Protein AF-N6UM84-F1 (afdb_monomer_lite)

Organism: NCBI:txid1094496

Structure (mmCIF, N/CA/C/O backbone):
data_AF-N6UM84-F1
#
_entry.id   AF-N6UM84-F1
#
loop_
_atom_site.group_PDB
_atom_site.id
_atom_site.type_symbol
_atom_site.label_atom_id
_atom_site.label_alt_id
_atom_site.label_comp_id
_atom_site.label_asym_id
_atom_site.label_entity_id
_atom_site.label_seq_id
_atom_site.pdbx_PDB_ins_code
_atom_site.Cartn_x
_atom_site.Cartn_y
_atom_site.Cartn_z
_atom_site.occupancy
_atom_site.B_iso_or_equiv
_atom_site.auth_seq_id
_atom_site.auth_comp_id
_atom_site.auth_asym_id
_atom_site.auth_atom_id
_atom_site.pdbx_PDB_model_num
ATOM 1 N N . THR A 1 1 ? -17.936 2.226 -9.353 1.00 35.38 1 THR A N 1
ATOM 2 C CA . THR A 1 1 ? -16.545 1.844 -9.668 1.00 35.38 1 THR A CA 1
ATOM 3 C C . THR A 1 1 ? -15.680 3.086 -9.573 1.00 35.38 1 THR A C 1
ATOM 5 O O . THR A 1 1 ? -15.949 4.056 -10.266 1.00 35.38 1 THR A O 1
ATOM 8 N N . GLY A 1 2 ? -14.734 3.124 -8.632 1.00 37.66 2 GLY A N 1
ATOM 9 C CA . GLY A 1 2 ? -13.798 4.243 -8.493 1.00 37.66 2 GLY A CA 1
ATOM 10 C C . GLY A 1 2 ? -12.522 3.944 -9.272 1.00 37.66 2 GLY A C 1
ATOM 11 O O . GLY A 1 2 ? -11.742 3.097 -8.852 1.00 37.66 2 GLY A O 1
ATOM 12 N N . GLU A 1 3 ? -12.320 4.599 -10.412 1.00 40.84 3 GLU A N 1
ATOM 13 C CA . GLU A 1 3 ? -11.068 4.519 -11.171 1.00 40.84 3 GLU A CA 1
ATOM 14 C C . GLU A 1 3 ? -10.098 5.596 -10.664 1.00 40.84 3 GLU A C 1
ATOM 16 O O . GLU A 1 3 ? -10.175 6.764 -11.048 1.00 40.84 3 GLU A O 1
ATOM 21 N N . GLY A 1 4 ? -9.168 5.213 -9.789 1.00 45.38 4 GLY A N 1
ATOM 22 C CA . GLY A 1 4 ? -8.054 6.073 -9.391 1.00 45.38 4 GLY A CA 1
ATOM 23 C C . GLY A 1 4 ? -7.018 6.180 -10.512 1.00 45.38 4 GLY A C 1
ATOM 24 O O . GLY A 1 4 ? -6.068 5.402 -10.558 1.00 45.38 4 GLY A O 1
ATOM 25 N N . LYS A 1 5 ? -7.178 7.138 -11.435 1.00 42.94 5 LYS A N 1
ATOM 26 C CA . LYS A 1 5 ? -6.141 7.504 -12.419 1.00 42.94 5 LYS A CA 1
ATOM 27 C C . LYS A 1 5 ? -5.101 8.418 -11.764 1.00 42.94 5 LYS A C 1
ATOM 29 O O . LYS A 1 5 ? -5.167 9.638 -11.882 1.00 42.94 5 LYS A O 1
ATOM 34 N N . GLY A 1 6 ? -4.134 7.821 -11.070 1.00 45.53 6 GLY A N 1
ATOM 35 C CA . GLY A 1 6 ? -2.953 8.532 -10.580 1.00 45.53 6 GLY A CA 1
ATOM 36 C C . GLY A 1 6 ? -2.035 8.923 -11.740 1.00 45.53 6 GLY A C 1
ATOM 37 O O . GLY A 1 6 ? -1.608 8.078 -12.525 1.00 45.53 6 GLY A O 1
ATOM 38 N N . SER A 1 7 ? -1.727 10.211 -11.867 1.00 44.38 7 SER A N 1
ATOM 39 C CA . SER A 1 7 ? -0.834 10.777 -12.878 1.00 44.38 7 SER A CA 1
ATOM 40 C C . SER A 1 7 ? 0.637 10.443 -12.593 1.00 44.38 7 SER A C 1
ATOM 42 O O . SER A 1 7 ? 1.406 11.335 -12.266 1.00 44.38 7 SER A O 1
ATOM 44 N N . GLY A 1 8 ? 1.052 9.172 -12.646 1.00 53.00 8 GLY A N 1
ATOM 45 C CA . GLY A 1 8 ? 2.468 8.763 -12.741 1.00 53.00 8 GLY A CA 1
ATOM 46 C C . GLY A 1 8 ? 3.424 9.111 -11.585 1.00 53.00 8 GLY A C 1
ATOM 47 O O . GLY A 1 8 ? 4.550 8.624 -11.581 1.00 53.00 8 GLY A O 1
ATOM 48 N N . GLN A 1 9 ? 3.027 9.946 -10.622 1.00 64.81 9 GLN A N 1
ATOM 49 C CA . GLN A 1 9 ? 3.945 10.624 -9.696 1.00 64.81 9 GLN A CA 1
ATOM 50 C C . GLN A 1 9 ? 3.553 10.486 -8.216 1.00 64.81 9 GLN A C 1
ATOM 52 O O . GLN A 1 9 ? 4.249 11.027 -7.366 1.00 64.81 9 GLN A O 1
ATOM 57 N N . GLY A 1 10 ? 2.475 9.766 -7.884 1.00 80.44 10 GLY A N 1
ATOM 58 C CA . GLY A 1 10 ? 1.963 9.701 -6.509 1.00 80.44 10 GLY A CA 1
ATOM 59 C C . GLY A 1 10 ? 1.331 8.366 -6.122 1.00 80.44 10 GLY A C 1
ATOM 60 O O . GLY A 1 10 ? 1.515 7.352 -6.801 1.00 80.44 10 GLY A O 1
ATOM 61 N N . THR A 1 11 ? 0.600 8.382 -5.008 1.00 89.81 11 THR A N 1
ATOM 62 C CA . THR A 1 11 ? -0.144 7.238 -4.465 1.00 89.81 11 THR A CA 1
ATOM 63 C C . THR A 1 11 ? -1.436 7.014 -5.252 1.00 89.81 11 THR A C 1
ATOM 65 O O . THR A 1 11 ? -2.189 7.959 -5.470 1.00 89.81 11 THR A O 1
ATOM 68 N N . GLY A 1 12 ? -1.714 5.773 -5.663 1.00 91.06 12 GLY A N 1
ATOM 69 C CA . GLY A 1 12 ? -2.954 5.415 -6.355 1.00 91.06 12 GLY A CA 1
ATOM 70 C C . GLY A 1 12 ? -4.181 5.544 -5.459 1.00 91.06 12 GLY A C 1
ATOM 71 O O . GLY A 1 12 ? -5.140 6.221 -5.824 1.00 91.06 12 GLY A O 1
ATOM 72 N N . ILE A 1 13 ? -4.132 4.935 -4.272 1.00 92.06 13 ILE A N 1
ATOM 73 C CA . ILE A 1 13 ? -5.168 5.068 -3.241 1.00 92.06 13 ILE A CA 1
ATOM 74 C C . ILE A 1 13 ? -4.547 5.479 -1.913 1.00 92.06 13 ILE A C 1
ATOM 76 O O . ILE A 1 13 ? -3.691 4.782 -1.370 1.00 92.06 13 ILE A O 1
ATOM 80 N N . TYR A 1 14 ? -5.035 6.594 -1.375 1.00 92.19 14 TYR A N 1
ATOM 81 C CA . TYR A 1 14 ? -4.736 7.053 -0.027 1.00 92.19 14 TYR A CA 1
ATOM 82 C C . TYR A 1 14 ? -5.873 6.660 0.921 1.00 92.19 14 TYR A C 1
ATOM 84 O O . TYR A 1 14 ? -6.918 7.311 0.966 1.00 92.19 14 TYR A O 1
ATOM 92 N N . ALA A 1 15 ? -5.687 5.572 1.662 1.00 90.25 15 ALA A N 1
ATOM 93 C CA . ALA A 1 15 ? -6.602 5.128 2.701 1.00 90.25 15 ALA A CA 1
ATOM 94 C C . ALA A 1 15 ? -6.270 5.857 4.012 1.00 90.25 15 ALA A C 1
ATOM 96 O O . ALA A 1 15 ? -5.607 5.319 4.896 1.00 90.25 15 ALA A O 1
ATOM 97 N N . ALA A 1 16 ? -6.759 7.095 4.130 1.00 86.38 16 ALA A N 1
ATOM 98 C CA . ALA A 1 16 ? -6.588 7.936 5.320 1.00 86.38 16 ALA A CA 1
ATOM 99 C C . ALA A 1 16 ? -7.159 7.308 6.609 1.00 86.38 16 ALA A C 1
ATOM 101 O O . ALA A 1 16 ? -6.815 7.733 7.704 1.00 86.38 16 ALA A O 1
ATOM 102 N N . GLY A 1 17 ? -8.039 6.305 6.500 1.00 71.06 17 GLY A N 1
ATOM 103 C CA . GLY A 1 17 ? -8.529 5.522 7.637 1.00 71.06 17 GLY A CA 1
ATOM 104 C C . GLY A 1 17 ? -9.556 6.210 8.549 1.00 71.06 17 GLY A C 1
ATOM 105 O O . GLY A 1 17 ? -10.008 7.323 8.293 1.00 71.06 17 GLY A O 1
ATOM 106 N N . GLY A 1 18 ? -9.941 5.503 9.623 1.00 76.25 18 GLY A N 1
ATOM 107 C CA . GLY A 1 18 ? -10.904 5.929 10.655 1.00 76.25 18 GLY A CA 1
ATOM 108 C C . GLY A 1 18 ? -11.565 4.738 11.366 1.00 76.25 18 GLY A C 1
ATOM 109 O O . GLY A 1 18 ? -11.450 4.595 12.579 1.00 76.25 18 GLY A O 1
ATOM 110 N N . GLU A 1 19 ? -12.152 3.828 10.584 1.00 84.06 19 GLU A N 1
ATOM 111 C CA . GLU A 1 19 ? -12.678 2.533 11.046 1.00 84.06 19 GLU A CA 1
ATOM 112 C C . GLU A 1 19 ? -12.202 1.402 10.126 1.00 84.06 19 GLU A C 1
ATOM 114 O O . GLU A 1 19 ? -11.251 0.702 10.470 1.00 84.06 19 GLU A O 1
ATOM 119 N N . THR A 1 20 ? -12.810 1.257 8.942 1.00 93.00 20 THR A N 1
ATOM 120 C CA . THR A 1 20 ? -12.465 0.229 7.945 1.00 93.00 20 THR A CA 1
ATOM 121 C C . THR A 1 20 ? -12.552 0.784 6.526 1.00 93.00 20 THR A C 1
ATOM 123 O O . THR A 1 20 ? -13.553 1.385 6.145 1.00 93.00 20 THR A O 1
ATOM 126 N N . VAL A 1 21 ? -11.521 0.538 5.719 1.00 93.19 21 VAL A N 1
ATOM 127 C CA . VAL A 1 21 ? -11.494 0.799 4.276 1.00 93.19 21 VAL A CA 1
ATOM 128 C C . VAL A 1 21 ? -11.494 -0.541 3.554 1.00 93.19 21 VAL A C 1
ATOM 130 O O . VAL A 1 21 ? -10.598 -1.348 3.771 1.00 93.19 21 VAL A O 1
ATOM 133 N N . THR A 1 22 ? -12.481 -0.779 2.685 1.00 93.75 22 THR A N 1
ATOM 134 C CA . THR A 1 22 ? -12.563 -2.006 1.876 1.00 93.75 22 THR A CA 1
ATOM 135 C C . THR A 1 22 ? -12.367 -1.698 0.393 1.00 93.75 22 THR A C 1
ATOM 137 O O . THR A 1 22 ? -13.060 -0.850 -0.165 1.00 93.75 22 THR A O 1
ATOM 140 N N . LEU A 1 23 ? -11.443 -2.411 -0.248 1.00 92.31 23 LEU A N 1
ATOM 141 C CA . LEU A 1 23 ? -11.167 -2.383 -1.680 1.00 92.31 23 LEU A CA 1
ATOM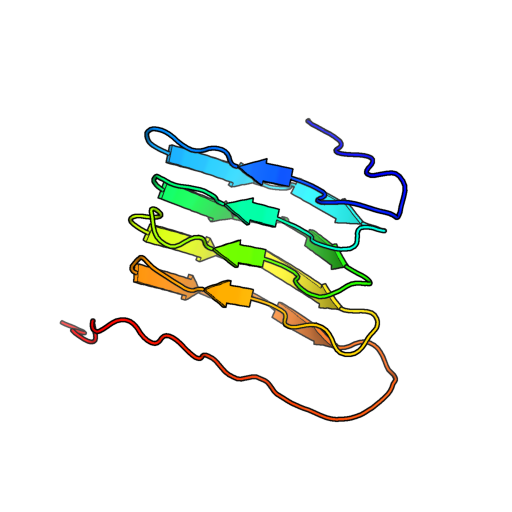 142 C C . LEU A 1 23 ? -11.532 -3.745 -2.274 1.00 92.31 23 LEU A C 1
ATOM 144 O O . LEU A 1 23 ? -11.069 -4.782 -1.804 1.00 92.31 23 LEU A O 1
ATOM 148 N N . THR A 1 24 ? -12.386 -3.757 -3.291 1.00 93.38 24 THR A N 1
ATOM 149 C CA . THR A 1 24 ? -12.823 -4.979 -3.979 1.00 93.38 24 THR A CA 1
ATOM 150 C C . THR A 1 24 ? -12.895 -4.702 -5.471 1.00 93.38 24 THR A C 1
ATOM 152 O O . THR A 1 24 ? -13.418 -3.663 -5.871 1.00 93.3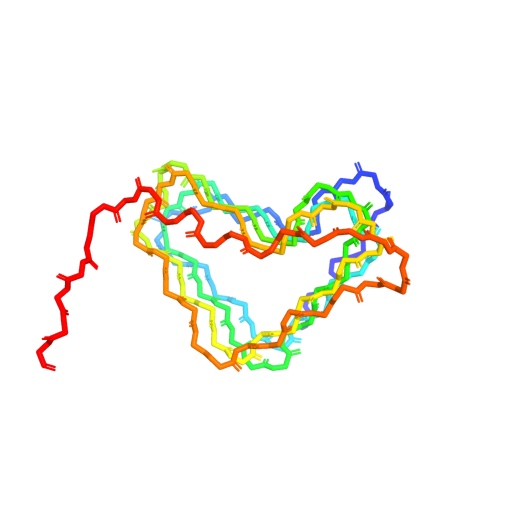8 24 THR A O 1
ATOM 155 N N . GLU A 1 25 ? -12.313 -5.591 -6.274 1.00 93.06 25 GLU A N 1
ATOM 156 C CA . GLU A 1 25 ? -12.232 -5.498 -7.738 1.00 93.06 25 GLU A CA 1
ATOM 157 C C . GLU A 1 25 ? -11.619 -4.179 -8.241 1.00 93.06 25 GLU A C 1
ATOM 159 O O . GLU A 1 25 ? -11.982 -3.638 -9.286 1.00 93.06 25 GLU A O 1
ATOM 164 N N . VAL A 1 26 ? -10.666 -3.631 -7.483 1.00 90.31 26 VAL A N 1
ATOM 165 C CA . VAL A 1 26 ? -10.034 -2.345 -7.794 1.00 90.31 26 VAL A CA 1
ATOM 166 C C . VAL A 1 26 ? -8.804 -2.541 -8.675 1.00 90.31 26 VAL A C 1
ATOM 168 O O . VAL A 1 26 ? -7.915 -3.316 -8.344 1.00 90.31 26 VAL A O 1
ATOM 171 N N . THR A 1 27 ? -8.690 -1.777 -9.763 1.00 92.44 27 THR A N 1
ATOM 172 C CA . THR A 1 27 ? -7.476 -1.757 -10.594 1.00 92.44 27 THR A CA 1
ATOM 173 C C . THR A 1 27 ? -6.711 -0.449 -10.416 1.00 92.44 27 THR A C 1
ATOM 175 O O . THR A 1 27 ? -7.235 0.629 -10.688 1.00 92.44 27 THR A O 1
ATOM 178 N N . ILE A 1 28 ? -5.451 -0.548 -9.995 1.00 89.62 28 ILE A N 1
ATOM 179 C CA . ILE A 1 28 ? -4.511 0.565 -9.837 1.00 89.62 28 ILE A CA 1
ATOM 180 C C . ILE A 1 28 ? -3.352 0.333 -10.801 1.00 89.62 28 ILE A C 1
ATOM 182 O O . ILE A 1 28 ? -2.793 -0.759 -10.838 1.00 89.62 28 ILE A O 1
ATOM 186 N N . SER A 1 29 ? -2.961 1.339 -11.584 1.00 89.44 29 SER A N 1
ATOM 187 C CA . SER A 1 29 ? -1.810 1.211 -12.483 1.00 89.44 29 SER A CA 1
ATOM 188 C C . SER A 1 29 ? -1.077 2.529 -12.692 1.00 89.44 29 SER A C 1
ATOM 190 O O . SER A 1 29 ? -1.664 3.599 -12.551 1.00 89.44 29 SER A O 1
ATOM 192 N N . ARG A 1 30 ? 0.205 2.439 -13.079 1.00 84.12 30 ARG A N 1
ATOM 193 C CA . ARG A 1 30 ? 1.070 3.589 -13.415 1.00 84.12 30 ARG A CA 1
ATOM 194 C C . ARG A 1 30 ? 1.241 4.576 -12.251 1.00 84.12 30 ARG A C 1
ATOM 196 O O . ARG A 1 30 ? 1.246 5.784 -12.460 1.00 84.12 30 ARG A O 1
ATOM 203 N N . VAL A 1 31 ? 1.393 4.058 -11.035 1.00 86.38 31 VAL A N 1
ATOM 204 C CA . VAL A 1 31 ? 1.588 4.855 -9.812 1.00 86.38 31 VAL A CA 1
ATOM 205 C C . VAL A 1 31 ? 2.914 4.527 -9.136 1.00 86.38 31 VAL A C 1
ATOM 207 O O . VAL A 1 31 ? 3.463 3.442 -9.332 1.00 86.38 31 VAL A O 1
ATOM 210 N N . GLN A 1 32 ? 3.433 5.451 -8.324 1.00 87.38 32 GLN A N 1
ATOM 211 C CA . GLN A 1 32 ? 4.639 5.180 -7.535 1.00 87.38 32 GLN A CA 1
ATOM 212 C C . GLN A 1 32 ? 4.333 4.247 -6.366 1.00 87.38 32 GLN A C 1
ATOM 214 O O . GLN A 1 32 ? 5.035 3.253 -6.185 1.00 87.38 32 GLN A O 1
ATOM 219 N N . THR A 1 33 ? 3.264 4.560 -5.630 1.00 90.12 33 THR A N 1
ATOM 220 C CA . THR A 1 33 ? 2.726 3.719 -4.562 1.00 90.12 33 THR A CA 1
ATOM 221 C C . THR A 1 33 ? 1.332 3.253 -4.950 1.00 90.12 33 THR A C 1
ATOM 223 O O . THR A 1 33 ? 0.507 4.083 -5.321 1.00 90.12 33 THR A O 1
ATOM 226 N N . GLY A 1 34 ? 1.042 1.954 -4.880 1.00 92.31 34 GLY A N 1
ATOM 227 C CA . GLY A 1 34 ? -0.294 1.439 -5.195 1.00 92.31 34 GLY A CA 1
ATOM 228 C C . GLY A 1 34 ? -1.346 1.909 -4.192 1.00 92.31 34 GLY A C 1
ATOM 229 O O . GLY A 1 34 ? -2.204 2.728 -4.522 1.00 92.31 34 GLY A O 1
ATOM 230 N N . VAL A 1 35 ? -1.239 1.426 -2.957 1.00 92.62 35 VAL A N 1
ATOM 231 C CA . VAL A 1 35 ? -2.101 1.795 -1.826 1.00 92.62 35 VAL A CA 1
ATOM 232 C C . VAL A 1 35 ? -1.230 2.248 -0.662 1.00 92.62 35 VAL A C 1
ATOM 234 O O . VAL A 1 35 ? -0.244 1.592 -0.344 1.00 92.62 35 VAL A O 1
ATOM 237 N N . TYR A 1 36 ? -1.600 3.346 -0.012 1.00 92.75 36 TYR A N 1
ATOM 238 C CA . TYR A 1 36 ? -1.049 3.730 1.285 1.00 92.75 36 TYR A CA 1
ATOM 239 C C . TYR A 1 36 ? -2.183 3.812 2.305 1.00 92.75 36 TYR A C 1
ATOM 241 O O . TYR A 1 36 ? -3.120 4.583 2.101 1.00 92.75 36 TYR A O 1
ATOM 249 N N . ALA A 1 37 ? -2.113 3.009 3.365 1.00 92.62 37 ALA A N 1
ATOM 250 C CA . ALA A 1 37 ? -3.029 3.067 4.497 1.00 92.62 37 ALA A CA 1
ATOM 251 C C . ALA A 1 37 ? -2.367 3.793 5.661 1.00 92.62 37 ALA A C 1
ATOM 253 O O . ALA A 1 37 ? -1.325 3.366 6.144 1.00 92.62 37 ALA A O 1
ATOM 254 N N . GLU A 1 38 ? -2.973 4.891 6.099 1.00 92.38 38 GLU A N 1
ATOM 255 C CA . GLU A 1 38 ? -2.434 5.722 7.174 1.00 92.38 38 GLU A CA 1
ATOM 256 C C . GLU A 1 38 ? -2.811 5.167 8.555 1.00 92.38 38 GLU A C 1
ATOM 258 O O . GLU A 1 38 ? -1.952 5.062 9.426 1.00 92.38 38 GLU A O 1
ATOM 263 N N . LYS A 1 39 ? -4.084 4.785 8.745 1.00 91.38 39 LYS A N 1
ATOM 264 C CA . LYS A 1 39 ? -4.636 4.299 10.023 1.00 91.38 39 LYS A CA 1
ATOM 265 C C . LYS A 1 39 ? -5.891 3.434 9.855 1.00 91.38 39 LYS A C 1
ATOM 267 O O . LYS A 1 39 ? -6.475 3.373 8.774 1.00 91.38 39 LYS A O 1
ATOM 272 N N . GLY A 1 40 ? -6.372 2.832 10.946 1.00 91.06 40 GLY A N 1
ATOM 273 C CA . GLY A 1 40 ? -7.628 2.060 10.968 1.00 91.06 40 GLY A CA 1
ATOM 274 C C . GLY A 1 40 ? -7.468 0.652 10.391 1.00 91.06 40 GLY A C 1
ATOM 275 O O . GLY A 1 40 ? -6.415 0.059 10.560 1.00 91.06 40 GLY A O 1
ATOM 276 N N . THR A 1 41 ? -8.496 0.101 9.748 1.00 91.50 41 THR A N 1
ATOM 277 C CA . THR A 1 41 ? -8.439 -1.242 9.140 1.00 91.50 41 THR A CA 1
ATOM 278 C C . THR A 1 41 ? -8.423 -1.144 7.620 1.00 91.50 41 THR A C 1
ATOM 280 O O . THR A 1 41 ? -9.265 -0.452 7.044 1.00 91.50 41 THR A O 1
ATOM 283 N N . LEU A 1 42 ? -7.505 -1.848 6.958 1.00 91.75 42 LEU A N 1
ATOM 284 C CA . LEU A 1 42 ? -7.486 -1.993 5.502 1.00 91.75 42 LEU A CA 1
ATOM 285 C C . LEU A 1 42 ? -7.943 -3.398 5.118 1.00 91.75 42 LEU A C 1
ATOM 287 O O . LEU A 1 42 ? -7.412 -4.381 5.609 1.00 91.75 42 LEU A O 1
ATOM 291 N N . ILE A 1 43 ? -8.879 -3.506 4.185 1.00 92.75 43 ILE A N 1
ATOM 292 C CA . ILE A 1 43 ? -9.315 -4.786 3.642 1.00 92.75 43 ILE A CA 1
ATOM 293 C C . ILE A 1 43 ? -9.258 -4.708 2.122 1.00 92.75 43 ILE A C 1
ATOM 295 O O . ILE A 1 43 ? -9.892 -3.854 1.513 1.00 92.75 43 ILE A O 1
ATOM 299 N N . MET A 1 44 ? -8.513 -5.602 1.487 1.00 91.06 44 MET A N 1
ATOM 300 C CA . MET A 1 44 ? -8.389 -5.701 0.038 1.00 91.06 44 MET A CA 1
ATOM 301 C C . MET A 1 44 ? -8.786 -7.101 -0.394 1.00 91.06 44 MET A C 1
ATOM 303 O O . MET A 1 44 ? -8.236 -8.081 0.096 1.00 91.06 44 MET A O 1
ATOM 307 N N . LYS A 1 45 ? -9.747 -7.206 -1.304 1.00 88.75 45 LYS A N 1
ATOM 308 C CA . LYS A 1 45 ? -10.296 -8.485 -1.750 1.00 88.75 45 LYS A CA 1
ATOM 309 C C . LYS A 1 45 ? -10.373 -8.538 -3.265 1.00 88.75 45 LYS A C 1
ATOM 311 O O . LYS A 1 45 ? -10.424 -7.495 -3.913 1.00 88.75 45 LYS A O 1
ATOM 316 N N . ASP A 1 46 ? -10.395 -9.757 -3.784 1.00 86.12 46 ASP A N 1
ATOM 317 C CA . ASP A 1 46 ? -11.041 -10.206 -5.024 1.00 86.12 46 ASP A CA 1
ATOM 318 C C . ASP A 1 46 ? -10.911 -9.296 -6.236 1.00 86.12 46 ASP A C 1
ATOM 320 O O . ASP A 1 46 ? -11.466 -8.207 -6.277 1.00 86.12 46 ASP A O 1
ATOM 324 N N . GLY A 1 47 ? -10.189 -9.747 -7.261 1.00 81.25 47 GLY A N 1
ATOM 325 C CA . GLY A 1 47 ? -10.049 -9.002 -8.517 1.00 81.25 47 GLY A CA 1
ATOM 326 C C . GLY A 1 47 ? -9.246 -7.702 -8.386 1.00 81.25 47 GLY A C 1
ATOM 327 O O . GLY A 1 47 ? -8.985 -7.037 -9.387 1.00 81.25 47 GLY A O 1
ATOM 328 N N . THR A 1 48 ? -8.808 -7.346 -7.174 1.00 89.00 48 THR A N 1
ATOM 329 C CA . THR A 1 48 ? -7.966 -6.177 -6.952 1.00 89.00 48 THR A CA 1
ATOM 330 C C . THR A 1 48 ? -6.581 -6.407 -7.553 1.00 89.00 48 THR A C 1
ATOM 332 O O . THR A 1 48 ? -5.886 -7.361 -7.201 1.00 89.00 48 THR A O 1
ATOM 335 N N . THR A 1 49 ? -6.175 -5.517 -8.458 1.00 89.38 49 THR A N 1
ATOM 336 C CA . THR A 1 49 ? -4.895 -5.563 -9.168 1.00 89.38 49 THR A CA 1
ATOM 337 C C . THR A 1 49 ? -4.155 -4.241 -9.012 1.00 89.38 49 THR A C 1
ATOM 339 O O . THR A 1 49 ? -4.703 -3.176 -9.281 1.00 89.38 49 THR A O 1
ATOM 342 N N . ILE A 1 50 ? -2.890 -4.306 -8.613 1.00 89.00 50 ILE A N 1
ATOM 343 C CA . ILE A 1 50 ? -2.028 -3.149 -8.387 1.00 89.00 50 ILE A CA 1
ATOM 344 C C . ILE A 1 50 ? -0.806 -3.264 -9.288 1.00 89.00 50 ILE A C 1
ATOM 346 O O . ILE A 1 50 ? -0.047 -4.219 -9.173 1.00 89.00 50 ILE A O 1
ATOM 350 N N . GLU A 1 51 ? -0.571 -2.268 -10.135 1.00 87.94 51 GLU A N 1
ATOM 351 C CA . GLU A 1 51 ? 0.690 -2.082 -10.845 1.00 87.94 51 GLU A CA 1
ATOM 352 C C . GLU A 1 51 ? 1.386 -0.804 -10.383 1.00 87.94 51 GLU A C 1
ATOM 354 O O . GLU A 1 51 ? 0.879 0.303 -10.590 1.00 87.94 51 GLU A O 1
ATOM 359 N N . PHE A 1 52 ? 2.583 -0.951 -9.819 1.00 85.94 52 PHE A N 1
ATOM 360 C CA . PHE A 1 52 ? 3.373 0.169 -9.322 1.00 85.94 52 PHE A CA 1
ATOM 361 C C . PHE A 1 52 ? 4.767 0.211 -9.960 1.00 85.94 52 PHE A C 1
ATOM 363 O O . PHE A 1 52 ? 5.338 -0.809 -10.360 1.00 85.94 52 PHE A O 1
ATOM 370 N N . THR A 1 53 ? 5.306 1.419 -10.094 1.00 86.75 53 THR A N 1
ATOM 371 C CA . THR A 1 53 ? 6.632 1.686 -10.676 1.00 86.75 53 THR A CA 1
ATOM 372 C C . THR A 1 53 ? 7.615 2.271 -9.666 1.00 86.75 53 THR A C 1
ATOM 374 O O . THR A 1 53 ? 8.797 2.370 -9.975 1.00 86.75 53 THR A O 1
ATOM 377 N N . GLY A 1 54 ? 7.130 2.697 -8.496 1.00 83.50 54 GLY A N 1
ATOM 378 C CA . GLY A 1 54 ? 7.931 3.312 -7.442 1.00 83.50 54 GLY A CA 1
ATOM 379 C C . GLY A 1 54 ? 8.268 2.334 -6.321 1.00 83.50 54 GLY A C 1
ATOM 380 O O . GLY A 1 54 ? 8.641 1.188 -6.570 1.00 83.50 54 GLY A O 1
ATOM 381 N N . ASN A 1 55 ? 8.151 2.811 -5.083 1.00 82.06 55 ASN A N 1
ATOM 382 C CA . ASN A 1 55 ? 8.694 2.121 -3.917 1.00 82.06 55 ASN A CA 1
ATOM 383 C C . ASN A 1 55 ? 7.793 1.002 -3.392 1.00 82.06 55 ASN A C 1
ATOM 385 O O . ASN A 1 55 ? 8.335 -0.005 -2.953 1.00 82.06 55 AS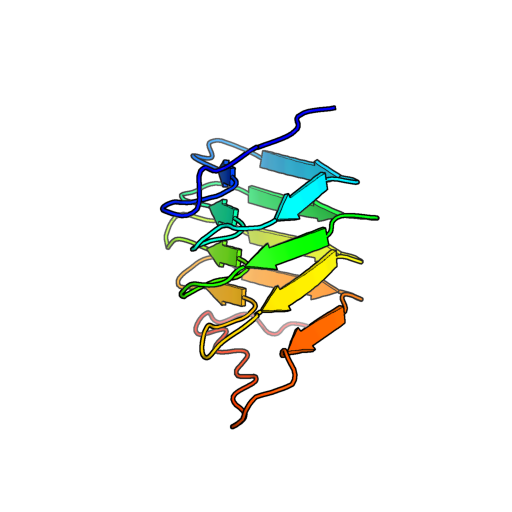N A O 1
ATOM 389 N N . TYR A 1 56 ? 6.461 1.150 -3.430 1.00 86.62 56 TYR A N 1
ATOM 390 C CA . TYR A 1 56 ? 5.554 0.236 -2.721 1.00 86.62 56 TYR A CA 1
ATOM 391 C C . TYR A 1 56 ? 4.310 -0.146 -3.532 1.00 86.62 56 TYR A C 1
ATOM 393 O O . TYR A 1 56 ? 3.633 0.709 -4.095 1.00 86.62 56 TYR A O 1
ATOM 401 N N . GLY A 1 57 ? 3.934 -1.423 -3.539 1.00 89.06 57 GLY A N 1
ATOM 402 C CA . GLY A 1 57 ? 2.611 -1.843 -4.007 1.00 89.06 57 GLY A CA 1
ATOM 403 C C . GLY A 1 57 ? 1.536 -1.477 -2.987 1.00 89.06 57 GLY A C 1
ATOM 404 O O . GLY A 1 57 ? 0.604 -0.744 -3.302 1.00 89.06 57 GLY A O 1
ATOM 405 N N . VAL A 1 58 ? 1.708 -1.923 -1.746 1.00 89.94 58 VAL A N 1
ATOM 406 C CA . VAL A 1 58 ? 0.888 -1.548 -0.590 1.00 89.94 58 VAL A CA 1
ATOM 407 C C . VAL A 1 58 ? 1.816 -1.110 0.536 1.00 89.94 58 VAL A C 1
ATOM 409 O O . VAL A 1 58 ? 2.779 -1.805 0.838 1.00 89.94 58 VAL A O 1
ATOM 412 N N . SER A 1 59 ? 1.545 0.041 1.139 1.00 89.88 59 SER A N 1
ATOM 413 C CA . SER A 1 59 ? 2.252 0.556 2.309 1.00 89.88 59 SER A CA 1
ATOM 414 C C . SER A 1 59 ? 1.263 0.720 3.464 1.00 89.88 59 SER A C 1
ATOM 416 O O . SER A 1 59 ? 0.219 1.354 3.295 1.00 89.88 59 SER A O 1
ATOM 418 N N . VAL A 1 60 ? 1.568 0.120 4.611 1.00 88.75 60 VAL A N 1
ATOM 419 C CA . VAL A 1 60 ? 0.727 0.089 5.811 1.00 88.75 60 VAL A CA 1
ATOM 420 C C . VAL A 1 60 ? 1.417 0.890 6.914 1.00 88.75 60 VAL A C 1
ATOM 422 O O . VAL A 1 60 ? 2.491 0.517 7.384 1.00 88.75 60 VAL A O 1
ATOM 425 N N . GLY A 1 61 ? 0.816 2.021 7.277 1.00 88.88 61 GLY A N 1
ATOM 426 C CA . GLY A 1 61 ? 1.316 2.952 8.281 1.00 88.88 61 GLY A CA 1
ATOM 427 C C . GLY A 1 61 ? 1.193 2.425 9.710 1.00 88.88 61 GLY A C 1
ATOM 428 O O . GLY A 1 61 ? 0.468 1.473 9.987 1.00 88.88 61 GLY A O 1
ATOM 429 N N . ASN A 1 62 ? 1.900 3.083 10.628 1.00 88.19 62 ASN A N 1
ATOM 430 C CA . ASN A 1 62 ? 2.007 2.674 12.031 1.00 88.19 62 ASN A CA 1
ATOM 431 C C . ASN A 1 62 ? 0.657 2.618 12.774 1.00 88.19 62 ASN A C 1
ATOM 433 O O . ASN A 1 62 ? 0.475 1.791 13.662 1.00 88.19 62 ASN A O 1
ATOM 437 N N . ASP A 1 63 ? -0.291 3.482 12.408 1.00 90.12 63 ASP A N 1
ATOM 438 C CA . ASP A 1 63 ? -1.577 3.621 13.103 1.00 90.12 63 ASP A CA 1
ATOM 439 C C . ASP A 1 63 ? -2.672 2.700 12.525 1.00 90.12 63 ASP A C 1
ATOM 441 O O . ASP A 1 63 ? -3.863 2.814 12.853 1.00 90.12 63 ASP A O 1
ATOM 445 N N . VAL A 1 64 ? -2.296 1.798 11.614 1.00 89.06 64 VAL A N 1
ATOM 446 C CA . VAL A 1 64 ? -3.179 0.750 11.100 1.00 89.06 64 VAL A CA 1
ATOM 447 C C . VAL A 1 64 ? -3.325 -0.335 12.165 1.00 89.06 64 VAL A C 1
ATOM 449 O O . VAL A 1 64 ? -2.354 -0.797 12.747 1.00 89.06 64 VAL A O 1
ATOM 452 N N . LYS A 1 65 ? -4.564 -0.746 12.433 1.00 89.31 65 LYS A N 1
ATOM 453 C CA . LYS A 1 65 ? -4.896 -1.822 13.375 1.00 89.31 65 LYS A CA 1
ATOM 454 C C . LYS A 1 65 ? -4.685 -3.188 12.733 1.00 89.31 65 LYS A C 1
ATOM 456 O O . LYS A 1 65 ? -4.036 -4.054 13.315 1.00 89.31 65 LYS A O 1
ATOM 461 N N . SER A 1 66 ? -5.215 -3.359 11.524 1.00 87.38 66 SER A N 1
ATOM 462 C CA . SER A 1 66 ? -4.980 -4.542 10.706 1.00 87.38 66 SER A CA 1
ATOM 463 C C . SER A 1 66 ? -5.088 -4.242 9.215 1.00 87.38 66 SER A C 1
ATOM 465 O O . SER A 1 66 ? -5.760 -3.293 8.794 1.00 87.38 66 SER A O 1
ATOM 467 N N . ALA A 1 67 ? -4.416 -5.064 8.412 1.00 87.75 67 ALA A N 1
ATOM 468 C CA . ALA A 1 67 ? -4.553 -5.058 6.964 1.00 87.75 67 ALA A CA 1
ATOM 469 C C . ALA A 1 67 ? -4.753 -6.485 6.441 1.00 87.75 67 ALA A C 1
ATOM 471 O O . ALA A 1 67 ? -3.863 -7.318 6.590 1.00 87.75 67 ALA A O 1
ATOM 472 N N . ASP A 1 68 ? -5.894 -6.740 5.801 1.00 88.69 68 ASP A N 1
ATOM 473 C CA . ASP A 1 68 ? -6.267 -8.038 5.239 1.00 88.69 68 ASP A CA 1
ATOM 474 C C . ASP A 1 68 ? -6.248 -7.981 3.713 1.00 88.69 68 ASP A C 1
ATOM 476 O O . ASP A 1 68 ? -7.091 -7.326 3.098 1.00 88.69 68 ASP A O 1
ATOM 480 N N . LEU A 1 69 ? -5.294 -8.659 3.076 1.00 87.06 69 LEU A N 1
ATOM 481 C CA . LEU A 1 69 ? -5.195 -8.725 1.617 1.00 87.06 69 LEU A CA 1
ATOM 482 C C . LEU A 1 69 ? -5.516 -10.144 1.145 1.00 87.06 69 LEU A C 1
ATOM 484 O O . LEU A 1 69 ? -4.692 -11.051 1.262 1.00 87.06 69 LEU A O 1
ATOM 488 N N . THR A 1 70 ? -6.693 -10.330 0.554 1.00 86.00 70 THR A N 1
ATOM 489 C CA . THR A 1 70 ? -7.178 -11.621 0.061 1.00 86.00 70 THR A CA 1
ATOM 490 C C . THR A 1 70 ? -7.320 -11.628 -1.456 1.00 86.00 70 THR A C 1
ATOM 492 O O . THR A 1 70 ? -8.021 -10.791 -2.017 1.00 86.00 70 THR A O 1
ATOM 495 N N . ARG A 1 71 ? -6.694 -12.589 -2.151 1.00 85.62 71 ARG A N 1
ATOM 496 C CA . ARG A 1 71 ? -6.798 -12.724 -3.627 1.00 85.62 71 ARG A CA 1
ATOM 497 C C . ARG A 1 71 ? -6.478 -11.434 -4.397 1.00 85.62 71 ARG A C 1
ATOM 499 O O . ARG A 1 71 ? -7.108 -11.110 -5.402 1.00 85.62 71 ARG A O 1
ATOM 506 N N . VAL A 1 72 ? -5.470 -10.706 -3.917 1.00 83.69 72 VAL A N 1
ATOM 507 C CA . VAL A 1 72 ? -4.962 -9.467 -4.522 1.00 83.69 72 VAL A CA 1
ATOM 508 C C . VAL A 1 72 ? -3.768 -9.775 -5.423 1.00 83.69 72 VAL A C 1
ATOM 510 O O . VAL A 1 72 ? -2.883 -10.547 -5.052 1.00 83.69 72 VAL A O 1
ATOM 513 N N . LYS A 1 73 ? -3.708 -9.136 -6.593 1.00 86.62 73 LYS A N 1
ATOM 514 C CA . LYS A 1 73 ? -2.551 -9.194 -7.490 1.00 86.62 73 LYS A CA 1
ATOM 515 C C . LYS A 1 73 ? -1.735 -7.911 -7.389 1.00 86.62 73 LYS A C 1
ATOM 517 O O . LYS A 1 73 ? -2.256 -6.833 -7.647 1.00 86.62 73 LYS A O 1
ATOM 522 N N . ILE A 1 74 ? -0.446 -8.013 -7.079 1.00 85.88 74 ILE A N 1
ATOM 523 C CA . ILE A 1 74 ? 0.454 -6.854 -6.973 1.00 85.88 74 ILE A CA 1
ATOM 524 C C . ILE A 1 74 ? 1.638 -7.059 -7.914 1.00 85.88 74 ILE A C 1
ATOM 526 O O . ILE A 1 74 ? 2.319 -8.078 -7.862 1.00 85.88 74 ILE A O 1
ATOM 530 N N . THR A 1 75 ? 1.882 -6.102 -8.804 1.00 84.75 75 THR A N 1
ATOM 531 C CA . THR A 1 75 ? 2.927 -6.171 -9.826 1.00 84.75 75 THR A CA 1
ATOM 532 C C . THR A 1 75 ? 3.815 -4.934 -9.780 1.00 84.75 75 THR A C 1
ATOM 534 O O . THR A 1 75 ? 3.357 -3.817 -10.018 1.00 84.75 75 THR A O 1
ATOM 537 N N . GLY A 1 76 ? 5.100 -5.131 -9.489 1.00 82.62 76 GLY A N 1
ATOM 538 C CA . GLY A 1 76 ? 6.100 -4.061 -9.475 1.00 82.62 76 GLY A CA 1
ATOM 539 C C . GLY A 1 76 ? 6.939 -4.068 -10.750 1.00 82.62 76 GLY A C 1
ATOM 540 O O . GLY A 1 76 ? 7.451 -5.118 -11.131 1.00 82.62 76 GLY A O 1
ATOM 541 N N . LYS A 1 77 ? 7.119 -2.913 -11.402 1.00 77.38 77 LYS A N 1
ATOM 542 C CA . LYS A 1 77 ? 7.957 -2.777 -12.618 1.00 77.38 77 LYS A CA 1
ATOM 543 C C . LYS A 1 77 ? 9.426 -2.421 -12.330 1.00 77.38 77 LYS A C 1
ATOM 545 O O . LYS A 1 77 ? 10.150 -2.066 -13.250 1.00 77.38 77 LYS A O 1
ATOM 550 N N . GLY A 1 78 ? 9.865 -2.487 -11.072 1.00 70.56 78 GLY A N 1
ATOM 551 C CA . GLY A 1 78 ? 11.211 -2.080 -10.658 1.00 70.56 78 GLY A CA 1
ATOM 552 C C . GLY A 1 78 ? 11.655 -2.699 -9.331 1.00 70.56 78 GLY A C 1
ATOM 553 O O . GLY A 1 78 ? 11.236 -3.799 -8.973 1.00 70.56 78 GLY A O 1
ATOM 554 N N . LYS A 1 79 ? 12.514 -1.987 -8.591 1.00 69.88 79 LYS A N 1
ATOM 555 C CA . LYS A 1 79 ? 13.120 -2.460 -7.328 1.00 69.88 79 LYS A CA 1
ATOM 556 C C . LYS A 1 79 ? 12.247 -2.270 -6.077 1.00 69.88 79 LYS A C 1
ATOM 558 O O . LYS A 1 79 ? 12.733 -2.503 -4.979 1.00 69.88 79 LYS A O 1
ATOM 563 N N . GLY A 1 80 ? 11.002 -1.825 -6.225 1.00 74.62 80 GLY A N 1
ATOM 564 C CA . GLY A 1 80 ? 10.122 -1.561 -5.088 1.00 74.62 80 GLY A CA 1
ATOM 565 C C . GLY A 1 80 ? 9.549 -2.822 -4.431 1.00 74.62 80 GLY A C 1
ATOM 566 O O . GLY A 1 80 ? 9.552 -3.914 -5.003 1.00 74.62 80 GLY A O 1
ATOM 567 N N . THR A 1 81 ? 9.033 -2.643 -3.222 1.00 80.75 81 THR A N 1
ATOM 568 C CA . THR A 1 81 ? 8.487 -3.682 -2.349 1.00 80.75 81 THR A CA 1
ATOM 569 C C . THR A 1 81 ? 6.999 -3.897 -2.628 1.00 80.75 81 THR A C 1
ATOM 571 O O . THR A 1 81 ? 6.232 -2.946 -2.744 1.00 80.75 81 THR A O 1
ATOM 574 N N . GLY A 1 82 ? 6.557 -5.153 -2.728 1.00 82.50 82 GLY A N 1
ATOM 575 C CA . GLY A 1 82 ? 5.147 -5.476 -2.979 1.00 82.50 82 GLY A CA 1
ATOM 576 C C . GLY A 1 82 ? 4.220 -4.996 -1.858 1.00 82.50 82 GLY A C 1
ATOM 577 O O . GLY A 1 82 ? 3.293 -4.236 -2.122 1.00 82.50 82 GLY A O 1
ATOM 578 N N . VAL A 1 83 ? 4.498 -5.400 -0.617 1.00 84.81 83 VAL A N 1
ATOM 579 C CA . VAL A 1 83 ? 3.779 -4.966 0.590 1.00 84.81 83 VAL A CA 1
ATOM 580 C C . VAL A 1 83 ? 4.809 -4.566 1.641 1.00 84.81 83 VAL A C 1
ATOM 582 O O . VAL A 1 83 ? 5.728 -5.331 1.910 1.00 84.81 83 VAL A O 1
ATOM 585 N N . TYR A 1 84 ? 4.671 -3.370 2.199 1.00 85.00 84 TYR A N 1
ATOM 586 C CA . TYR A 1 84 ? 5.499 -2.841 3.277 1.00 85.00 84 TYR A CA 1
ATOM 587 C C . TYR A 1 84 ? 4.595 -2.450 4.442 1.00 85.00 84 TYR A C 1
ATOM 589 O O . TYR A 1 84 ? 3.594 -1.768 4.228 1.00 85.00 84 TYR A O 1
ATOM 597 N N . ALA A 1 85 ? 4.925 -2.882 5.655 1.00 84.06 85 ALA A N 1
ATOM 598 C CA . ALA A 1 85 ? 4.127 -2.612 6.840 1.00 84.06 85 ALA A CA 1
ATOM 599 C C . ALA A 1 85 ? 5.020 -2.178 7.995 1.00 84.06 85 ALA A C 1
ATOM 601 O O . ALA A 1 85 ? 6.026 -2.820 8.273 1.00 84.06 85 ALA A O 1
ATOM 602 N N . VAL A 1 86 ? 4.647 -1.073 8.639 1.00 79.31 86 VAL A N 1
ATOM 603 C CA . VAL A 1 86 ? 5.376 -0.513 9.788 1.00 79.31 86 VAL A CA 1
ATOM 604 C C . VAL A 1 86 ? 4.580 -0.646 11.088 1.00 79.31 86 VAL A C 1
ATOM 606 O O . VAL A 1 86 ? 5.135 -0.450 12.161 1.00 79.31 86 VAL A O 1
ATOM 609 N N . GLY A 1 87 ? 3.288 -0.977 11.007 1.00 71.44 87 GLY A N 1
ATOM 610 C CA . GLY A 1 87 ? 2.436 -1.233 12.166 1.00 71.44 87 GLY A CA 1
ATOM 611 C C . GLY A 1 87 ? 1.176 -2.022 11.811 1.00 71.44 87 GLY A C 1
ATOM 612 O O . GLY A 1 87 ? 0.864 -2.230 10.635 1.00 71.44 87 GLY A O 1
ATOM 613 N N . GLY A 1 88 ? 0.469 -2.461 12.855 1.00 68.88 88 GLY A N 1
ATOM 614 C CA . GLY A 1 88 ? -0.717 -3.313 12.760 1.00 68.88 88 GLY A CA 1
ATOM 615 C C . GLY A 1 88 ? -0.414 -4.781 12.459 1.00 68.88 88 GLY A C 1
ATOM 616 O O . GLY A 1 88 ? 0.690 -5.140 12.055 1.00 68.88 88 GLY A O 1
ATOM 617 N N . ASN A 1 89 ? -1.420 -5.640 12.636 1.00 73.69 89 ASN A N 1
ATOM 618 C CA . ASN A 1 89 ? -1.331 -7.028 12.185 1.00 73.69 89 ASN A CA 1
ATOM 619 C C . ASN A 1 89 ? -1.662 -7.098 10.68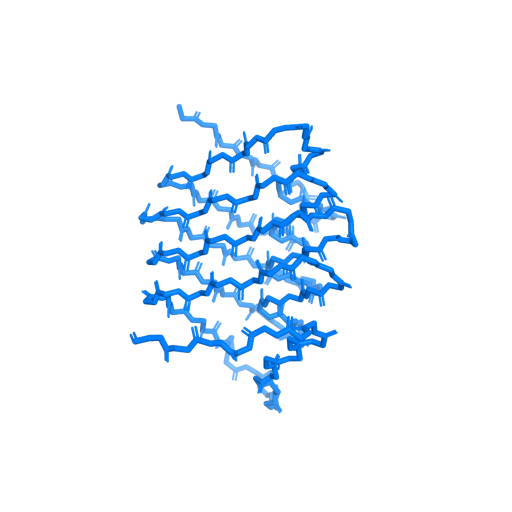5 1.00 73.69 89 ASN A C 1
ATOM 621 O O . ASN A 1 89 ? -2.773 -6.749 10.276 1.00 73.69 89 ASN A O 1
ATOM 625 N N . VAL A 1 90 ? -0.711 -7.525 9.854 1.00 70.25 90 VAL A N 1
ATOM 626 C CA . VAL A 1 90 ? -0.909 -7.620 8.400 1.00 70.25 90 VAL A CA 1
ATOM 627 C C . VAL A 1 90 ? -1.050 -9.078 7.994 1.00 70.25 90 VAL A C 1
ATOM 629 O O . VAL A 1 90 ? -0.084 -9.838 8.018 1.00 70.25 90 VAL A O 1
ATOM 632 N N . MET A 1 91 ? -2.252 -9.453 7.561 1.00 72.12 91 MET A N 1
ATOM 633 C CA . MET A 1 91 ? -2.551 -10.776 7.033 1.00 72.12 91 MET A CA 1
ATOM 634 C C . MET A 1 91 ? -2.703 -10.716 5.516 1.00 72.12 91 MET A C 1
ATOM 636 O O . MET A 1 91 ? -3.480 -9.939 4.960 1.00 72.12 91 MET A O 1
ATOM 640 N N . VAL A 1 92 ? -1.985 -11.591 4.816 1.00 67.62 92 VAL A N 1
ATOM 641 C CA . VAL A 1 92 ? -2.111 -11.717 3.363 1.00 67.62 92 VAL A CA 1
ATOM 642 C C . VAL A 1 92 ? -2.393 -13.163 3.002 1.00 67.62 92 VAL A C 1
ATOM 644 O O . VAL A 1 92 ? -1.585 -14.055 3.247 1.00 67.62 92 VAL A O 1
ATOM 647 N N . SER A 1 93 ? -3.557 -13.393 2.398 1.00 64.44 93 SER A N 1
ATOM 648 C CA . SER A 1 93 ? -4.081 -14.720 2.092 1.00 64.44 93 SER A CA 1
ATOM 649 C C . SER A 1 93 ? -4.423 -14.860 0.603 1.00 64.44 93 SER A C 1
ATOM 651 O O . SER A 1 93 ? -5.365 -14.276 0.071 1.00 64.44 93 SER A O 1
ATOM 653 N N . GLY A 1 94 ? -3.649 -15.672 -0.120 1.00 54.69 94 GLY A N 1
ATOM 654 C CA . GLY A 1 94 ? -4.008 -16.096 -1.481 1.00 54.69 94 GLY A CA 1
ATOM 655 C C . GLY A 1 94 ? -3.848 -15.043 -2.584 1.00 54.69 94 GLY A C 1
ATOM 656 O O . GLY A 1 94 ? -4.576 -15.100 -3.570 1.00 54.69 94 GLY A O 1
ATOM 657 N N . GLY A 1 95 ? -2.924 -14.093 -2.437 1.00 58.00 95 GLY A N 1
ATOM 658 C CA . GLY A 1 95 ? -2.551 -13.138 -3.487 1.00 58.00 95 GLY A CA 1
ATOM 659 C C . GLY A 1 95 ? -1.348 -13.580 -4.329 1.00 58.00 95 GLY A C 1
ATOM 660 O O . GLY A 1 95 ? -0.539 -14.401 -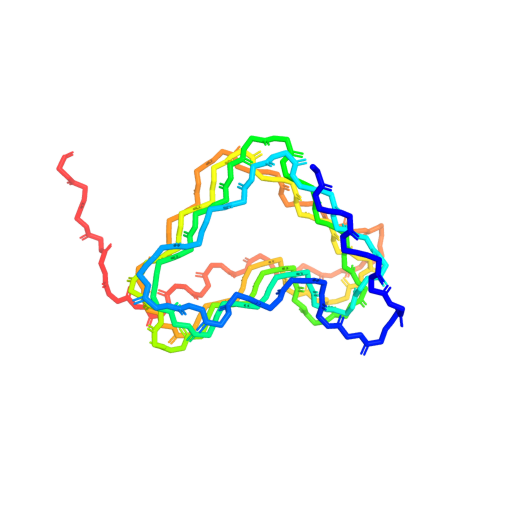3.903 1.00 58.00 95 GLY A O 1
ATOM 661 N N . GLU A 1 96 ? -1.204 -12.998 -5.520 1.00 60.34 96 GLU A N 1
ATOM 662 C CA . GLU A 1 96 ? -0.024 -13.171 -6.375 1.00 60.34 96 GLU A CA 1
ATOM 663 C C . GLU A 1 96 ? 0.784 -11.867 -6.416 1.00 60.34 96 GLU A C 1
ATOM 665 O O . GLU A 1 96 ? 0.311 -10.855 -6.941 1.00 60.34 96 GLU A O 1
ATOM 670 N N . ILE A 1 97 ? 2.026 -11.891 -5.926 1.00 58.34 97 ILE A N 1
ATOM 671 C CA . ILE A 1 97 ? 2.974 -10.785 -6.119 1.00 58.34 97 ILE A CA 1
ATOM 672 C C . ILE A 1 97 ? 3.936 -11.171 -7.245 1.00 58.34 97 ILE A C 1
ATOM 674 O O . ILE A 1 97 ? 4.716 -12.110 -7.104 1.00 58.34 97 ILE A O 1
ATOM 678 N N . LYS A 1 98 ? 3.873 -10.467 -8.380 1.00 57.12 98 LYS A N 1
ATOM 679 C CA . LYS A 1 98 ? 4.716 -10.726 -9.560 1.00 57.12 98 LYS A CA 1
ATOM 680 C C . LYS A 1 98 ? 5.698 -9.572 -9.754 1.00 57.12 98 LYS A C 1
ATOM 682 O O . LYS A 1 98 ? 5.295 -8.418 -9.876 1.00 57.12 98 LYS A O 1
ATOM 687 N N . LYS A 1 99 ? 6.998 -9.863 -9.781 1.00 59.34 99 LYS A N 1
ATOM 688 C CA . LYS A 1 99 ? 8.028 -8.868 -10.113 1.00 59.34 99 LYS A CA 1
ATOM 689 C C . LYS A 1 99 ? 8.193 -8.782 -11.637 1.00 59.34 99 LYS A C 1
ATOM 691 O O . LYS A 1 99 ? 8.133 -9.803 -12.317 1.00 59.34 99 LYS A O 1
ATOM 696 N N . GLY A 1 100 ? 8.352 -7.571 -12.172 1.00 53.12 100 GLY A N 1
ATOM 697 C CA . GLY A 1 100 ? 8.690 -7.332 -13.578 1.00 53.12 100 GLY A CA 1
ATOM 698 C C . GLY A 1 100 ? 10.055 -7.923 -13.949 1.00 53.12 100 GLY A C 1
ATOM 699 O O . GLY A 1 100 ? 10.872 -8.182 -13.072 1.00 53.12 100 GLY A O 1
ATOM 700 N N . ALA A 1 101 ? 10.290 -8.144 -15.244 1.00 46.31 101 ALA A N 1
ATOM 701 C CA . ALA A 1 101 ? 11.357 -8.985 -15.804 1.00 46.31 101 ALA A CA 1
ATOM 702 C C . ALA A 1 101 ? 12.822 -8.618 -15.446 1.00 46.31 101 ALA A C 1
ATOM 704 O O . ALA A 1 101 ? 13.723 -9.390 -15.768 1.00 46.31 101 ALA A O 1
ATOM 705 N N . ASP A 1 102 ? 13.079 -7.514 -14.739 1.00 48.91 102 ASP A N 1
ATOM 706 C CA . ASP A 1 102 ? 14.415 -6.931 -14.589 1.00 48.91 102 ASP A CA 1
ATOM 707 C C . ASP A 1 102 ? 14.932 -6.977 -13.129 1.00 48.91 102 ASP A C 1
ATOM 709 O O . ASP A 1 102 ? 14.821 -6.010 -12.377 1.00 48.91 102 ASP A O 1
ATOM 713 N N . GLY A 1 103 ? 15.533 -8.106 -12.735 1.00 39.47 103 GLY A N 1
ATOM 714 C CA . GLY A 1 103 ? 16.657 -8.158 -11.779 1.00 39.47 103 GLY A CA 1
ATOM 715 C C . GLY A 1 103 ? 16.406 -8.008 -10.259 1.00 39.47 103 GLY A C 1
ATOM 716 O O . GLY A 1 103 ? 15.833 -7.036 -9.762 1.00 39.47 103 GLY A O 1
ATOM 717 N N . ASP A 1 104 ? 16.968 -8.977 -9.531 1.00 40.81 104 ASP A N 1
ATOM 718 C CA . ASP A 1 104 ? 17.328 -9.071 -8.104 1.00 40.81 104 ASP A CA 1
ATOM 719 C C . ASP A 1 104 ? 16.250 -8.988 -7.012 1.00 40.81 104 ASP A C 1
ATOM 721 O O . ASP A 1 104 ? 15.517 -8.017 -6.828 1.00 40.81 104 ASP A O 1
ATOM 725 N N . SER A 1 105 ? 16.189 -10.083 -6.261 1.00 43.06 105 SER A N 1
ATOM 726 C CA . SER A 1 105 ? 15.125 -10.541 -5.377 1.00 43.06 105 SER A CA 1
ATOM 727 C C . SER A 1 105 ? 15.240 -9.992 -3.958 1.00 43.06 105 SER A C 1
ATOM 729 O O . SER A 1 105 ? 16.247 -10.234 -3.307 1.00 43.06 105 SER A O 1
ATOM 731 N N . TYR A 1 106 ? 14.159 -9.410 -3.433 1.00 39.50 106 TYR A N 1
ATOM 732 C CA . TYR A 1 106 ? 13.820 -9.506 -2.010 1.00 39.50 106 TYR A CA 1
ATOM 733 C C . TYR A 1 106 ? 12.298 -9.621 -1.886 1.00 39.50 106 TYR A C 1
ATOM 735 O O . TYR A 1 106 ? 11.574 -8.641 -2.028 1.00 39.50 106 TYR A O 1
ATOM 743 N N . VAL A 1 107 ? 11.805 -10.840 -1.659 1.00 44.12 107 VAL A N 1
ATOM 744 C CA . VAL A 1 107 ? 10.538 -11.024 -0.947 1.00 44.12 107 VAL A CA 1
ATOM 745 C C . VAL A 1 107 ? 10.943 -11.069 0.517 1.00 44.12 107 VAL A C 1
ATOM 747 O O . VAL A 1 107 ? 11.457 -12.086 0.975 1.00 44.12 107 VAL A O 1
ATOM 750 N N . ARG A 1 108 ? 10.799 -9.955 1.232 1.00 39.44 108 ARG A N 1
ATOM 751 C CA . ARG A 1 108 ? 10.782 -9.996 2.691 1.00 39.44 108 ARG A CA 1
ATOM 752 C C . ARG A 1 108 ? 9.400 -9.599 3.162 1.00 39.44 108 ARG A C 1
ATOM 754 O O . ARG A 1 108 ? 8.941 -8.488 2.920 1.00 39.44 108 ARG A O 1
ATOM 761 N N . TRP A 1 109 ? 8.755 -10.569 3.793 1.00 46.59 109 TRP A N 1
ATOM 762 C CA . TRP A 1 109 ? 7.739 -10.340 4.801 1.00 46.59 109 TRP A CA 1
ATOM 763 C C . TRP A 1 109 ? 8.475 -9.867 6.054 1.00 46.59 109 TRP A C 1
ATOM 765 O O . TRP A 1 109 ? 8.681 -10.654 6.970 1.00 46.59 109 TRP A O 1
ATOM 775 N N . ASP A 1 110 ? 8.943 -8.620 6.066 1.00 42.88 110 ASP A N 1
ATOM 776 C CA . ASP A 1 110 ? 9.316 -7.981 7.329 1.00 42.88 110 ASP A CA 1
ATOM 777 C C . ASP A 1 110 ? 7.982 -7.599 7.997 1.00 42.88 110 ASP A C 1
ATOM 779 O O . ASP A 1 110 ? 7.465 -6.496 7.835 1.00 42.88 110 ASP A O 1
ATOM 783 N N . VAL A 1 111 ? 7.328 -8.589 8.617 1.00 46.16 111 VAL A N 1
ATOM 784 C CA . VAL A 1 111 ? 6.214 -8.365 9.546 1.00 46.16 111 VAL A CA 1
ATOM 785 C C . VAL A 1 111 ? 6.869 -8.164 10.909 1.00 46.16 111 VAL A C 1
ATOM 787 O O . VAL A 1 111 ? 6.914 -9.076 11.728 1.00 46.16 111 VAL A O 1
ATOM 790 N N . ASP A 1 112 ? 7.449 -6.984 11.129 1.00 43.34 112 ASP A N 1
ATOM 791 C CA . ASP A 1 112 ? 8.128 -6.625 12.385 1.00 43.34 112 ASP A CA 1
ATOM 792 C C . ASP A 1 112 ? 7.114 -6.247 13.488 1.00 43.34 112 ASP A C 1
ATOM 794 O O . ASP A 1 112 ? 7.274 -5.265 14.212 1.00 43.34 112 ASP A O 1
ATOM 798 N N . GLY A 1 113 ? 6.032 -7.018 13.608 1.00 40.69 113 GLY A N 1
ATOM 799 C CA . GLY A 1 113 ? 4.978 -6.828 14.598 1.00 40.69 113 GLY A CA 1
ATOM 800 C C . GLY A 1 113 ? 4.531 -8.179 15.130 1.00 40.69 113 GLY A C 1
ATOM 801 O O . GLY A 1 113 ? 3.988 -8.990 14.386 1.00 40.69 113 GLY A O 1
ATOM 802 N N . GLU A 1 114 ? 4.815 -8.434 16.404 1.00 43.19 114 GLU A N 1
ATOM 803 C CA . GLU A 1 114 ? 4.512 -9.688 17.090 1.00 43.19 114 GLU A CA 1
ATOM 804 C C . GLU A 1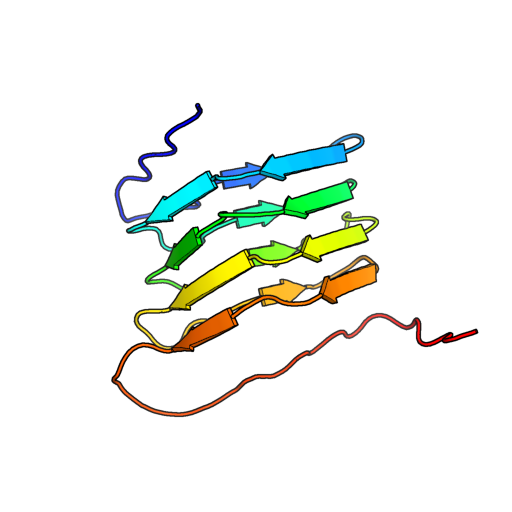 114 ? 3.050 -10.124 16.911 1.00 43.19 114 GLU A C 1
ATOM 806 O O . GLU A 1 114 ? 2.123 -9.338 17.114 1.00 43.19 114 GLU A O 1
ATOM 811 N N . GLY A 1 115 ? 2.849 -11.397 16.565 1.00 34.03 115 GLY A N 1
ATOM 812 C CA . GLY A 1 115 ? 1.518 -11.994 16.490 1.00 34.03 115 GLY A CA 1
ATOM 813 C C . GLY A 1 115 ? 1.461 -13.279 15.674 1.00 34.03 115 GLY A C 1
ATOM 814 O O . GLY A 1 115 ? 0.755 -13.338 14.673 1.00 34.03 115 GLY A O 1
ATOM 815 N N . TRP A 1 116 ? 2.197 -14.309 16.096 1.00 43.66 116 TRP A N 1
ATOM 816 C CA . TRP A 1 116 ? 1.897 -15.688 15.707 1.00 43.66 116 TRP A CA 1
ATOM 817 C C . TRP A 1 116 ? 1.078 -16.321 16.825 1.00 43.66 116 TRP A C 1
ATOM 819 O O . TRP A 1 116 ? 1.654 -16.650 17.850 1.00 43.66 116 TRP A O 1
ATOM 829 N N . ASP A 1 117 ? -0.214 -16.537 16.598 1.00 39.97 117 ASP A N 1
ATOM 830 C CA . ASP A 1 117 ? -0.970 -17.595 17.269 1.00 39.97 117 ASP A CA 1
ATOM 831 C C . ASP A 1 117 ? -1.887 -18.234 16.216 1.00 39.97 117 ASP A C 1
ATOM 833 O O . ASP A 1 117 ? -2.890 -17.656 15.798 1.00 39.97 117 ASP A O 1
ATOM 837 N N . ASN A 1 118 ? -1.474 -19.406 15.726 1.00 37.72 118 ASN A N 1
ATOM 838 C CA . ASN A 1 118 ? -2.361 -20.345 15.043 1.00 37.72 118 ASN A CA 1
ATOM 839 C C . ASN A 1 118 ? -2.996 -21.211 16.137 1.00 37.72 118 ASN A C 1
ATOM 841 O O . ASN A 1 118 ? -2.270 -21.980 16.771 1.00 37.72 118 ASN A O 1
ATOM 845 N N . ASP A 1 119 ? -4.305 -21.078 16.340 1.00 35.84 119 ASP A N 1
ATOM 846 C CA . ASP A 1 119 ? -5.127 -22.133 16.955 1.00 35.84 119 ASP A CA 1
ATOM 847 C C . ASP A 1 119 ? -5.459 -23.192 15.888 1.00 35.84 119 ASP A C 1
ATOM 849 O O . ASP A 1 119 ? -5.947 -22.794 14.799 1.00 35.84 119 ASP A O 1
#

Secondary structure (DSSP, 8-state):
-------SSSEEEEE--SSEEEEES-EEEEEEEEEEEEEEEEEEESS-EEEEEEEEEEEEEEEEEEEEEES-EEEESSS-EEEEESSSEEEEES-EEEE-SSS---------S------

Sequence (119 aa):
TGEGKGSGQGTGIYAAGGETVTLTEVTISRVQTGVYAEKGTLIMKDGTTIEFTGNYGVSVGNDVKSADLTRVKITGKGKGTGVYAVGGNVMVSGGEIKKGADGDSYVRWDVDGEGWDND

InterPro domains:
  IPR039448 Right handed beta helix domain [PF13229] (11-102)

Foldseek 3Di:
DDQQPDPLEAESEEQAEDAEDEAELYEAENHQEDYEHAAHEYEYEYNAEFEHAHAEPYEAHARYAEYEAYQYEFEYADDHAHYHYDHHHYHYYNYHYYYHPDDDDDPDPPPVDDDDDDD

pLDDT: mean 73.98, std 19.54, range [34.03, 93.75]

Radius of gyration: 13.4 Å; chains: 1; bounding box: 34×33×33 Å